Protein AF-A0A9N9INC3-F1 (afdb_monomer_lite)

Radius of gyration: 17.64 Å; chains: 1; bounding box: 41×30×48 Å

Structure (mmCIF, N/CA/C/O backbone):
data_AF-A0A9N9INC3-F1
#
_entry.id   AF-A0A9N9INC3-F1
#
loop_
_atom_site.group_PDB
_atom_site.id
_atom_site.type_symbol
_atom_site.label_atom_id
_atom_site.label_alt_id
_atom_site.label_comp_id
_atom_site.label_asym_id
_atom_site.label_entity_id
_atom_site.label_seq_id
_atom_site.pdbx_PDB_ins_code
_atom_site.Cartn_x
_atom_site.Cartn_y
_atom_site.Cartn_z
_atom_site.occupancy
_atom_site.B_iso_or_equiv
_atom_site.auth_seq_id
_atom_site.auth_comp_id
_atom_site.auth_asym_id
_atom_site.auth_atom_id
_atom_site.pdbx_PDB_model_num
ATOM 1 N N . ILE A 1 1 ? -0.543 17.026 0.135 1.00 57.53 1 ILE A N 1
ATOM 2 C CA . ILE A 1 1 ? -1.988 17.243 0.385 1.00 57.53 1 ILE A CA 1
ATOM 3 C C . ILE A 1 1 ? -2.623 16.000 1.019 1.00 57.53 1 ILE A C 1
ATOM 5 O O . ILE A 1 1 ? -3.063 16.115 2.149 1.00 57.53 1 ILE A O 1
ATOM 9 N N . GLY A 1 2 ? -2.537 14.800 0.425 1.00 79.31 2 GLY A N 1
ATOM 10 C CA . GLY A 1 2 ? -3.186 13.584 0.970 1.00 79.31 2 GLY A CA 1
ATOM 11 C C . GLY A 1 2 ? -2.935 13.266 2.457 1.00 79.31 2 GLY A C 1
ATOM 12 O O . GLY A 1 2 ? -3.875 13.214 3.236 1.00 79.31 2 GLY A O 1
ATOM 13 N N . ALA A 1 3 ? -1.678 13.138 2.899 1.00 82.06 3 ALA A N 1
ATOM 14 C CA . ALA A 1 3 ? -1.367 12.770 4.292 1.00 82.06 3 ALA A CA 1
ATOM 15 C C . ALA A 1 3 ? -1.771 13.819 5.355 1.00 82.06 3 ALA A C 1
ATOM 17 O O . ALA A 1 3 ? -1.572 13.575 6.538 1.00 82.06 3 ALA A O 1
ATOM 18 N N . HIS A 1 4 ? -2.276 14.994 4.962 1.00 89.00 4 HIS A N 1
ATOM 19 C CA . HIS A 1 4 ? -2.838 15.958 5.910 1.00 89.00 4 HIS A CA 1
ATOM 20 C C . HIS A 1 4 ? -4.200 15.503 6.447 1.00 89.00 4 HIS A C 1
ATOM 22 O O . HIS A 1 4 ? -4.449 15.689 7.631 1.00 89.00 4 HIS A O 1
ATOM 28 N N . LEU A 1 5 ? -5.015 14.830 5.621 1.00 92.75 5 LEU A N 1
ATOM 29 C CA . LEU A 1 5 ? -6.334 14.307 6.008 1.00 92.75 5 LEU A CA 1
ATOM 30 C C . LEU A 1 5 ? -6.266 13.284 7.147 1.00 92.75 5 LEU A C 1
ATOM 32 O O . LEU A 1 5 ? -7.258 13.033 7.815 1.00 92.75 5 LEU A O 1
ATOM 36 N N . MET A 1 6 ? -5.091 12.707 7.401 1.00 92.06 6 MET A N 1
ATOM 37 C CA . MET A 1 6 ? -4.886 11.818 8.542 1.00 92.06 6 MET A CA 1
ATOM 38 C C . MET A 1 6 ? -5.000 12.525 9.897 1.00 92.06 6 MET A C 1
ATOM 40 O O . MET A 1 6 ? -5.260 11.869 10.897 1.00 92.06 6 MET A O 1
ATOM 44 N N . GLU A 1 7 ? -4.811 13.845 9.936 1.00 92.19 7 GLU A N 1
ATOM 45 C CA . GLU A 1 7 ? -5.053 14.647 11.142 1.00 92.19 7 GLU A CA 1
ATOM 46 C C . GLU A 1 7 ? -6.552 14.950 11.342 1.00 92.19 7 GLU A C 1
ATOM 48 O O . GLU A 1 7 ? -6.932 15.420 12.406 1.00 92.19 7 GLU A O 1
ATOM 53 N N . GLU A 1 8 ? -7.398 14.623 10.355 1.00 94.56 8 GLU A N 1
ATOM 54 C CA . GLU A 1 8 ? -8.852 14.836 10.346 1.00 94.56 8 GLU A CA 1
ATOM 55 C C . GLU A 1 8 ? -9.606 13.494 10.190 1.00 94.56 8 GLU A C 1
ATOM 57 O O . GLU A 1 8 ? -10.299 13.253 9.194 1.00 94.56 8 GLU A O 1
ATOM 62 N N . PRO A 1 9 ? -9.463 12.554 11.144 1.00 94.19 9 PRO A N 1
ATOM 63 C CA . PRO A 1 9 ? -9.961 11.185 10.994 1.00 94.19 9 PRO A CA 1
ATOM 64 C C . PRO A 1 9 ? -11.490 11.078 10.885 1.00 94.19 9 PRO A C 1
ATOM 66 O O . PRO A 1 9 ? -11.988 10.098 10.330 1.00 94.19 9 PRO A O 1
ATOM 69 N N . GLU A 1 10 ? -12.243 12.064 11.381 1.00 95.75 10 GLU A N 1
ATOM 70 C CA . GLU A 1 10 ? -13.700 12.114 11.188 1.00 95.75 10 GLU A CA 1
ATOM 71 C C . GLU A 1 10 ? -14.078 12.448 9.744 1.00 95.75 10 GLU A C 1
ATOM 73 O O . GLU A 1 10 ? -14.964 11.808 9.184 1.00 95.75 10 GLU A O 1
ATOM 78 N N . ILE A 1 11 ? -13.343 13.360 9.097 1.00 96.38 11 ILE A N 1
ATOM 79 C CA . ILE A 1 11 ? -13.556 13.682 7.681 1.00 96.38 11 ILE A CA 1
ATOM 80 C C . ILE A 1 11 ? -13.309 12.436 6.828 1.00 96.38 11 ILE A C 1
ATOM 82 O O . ILE A 1 11 ? -14.120 12.099 5.969 1.00 96.38 11 ILE A O 1
ATOM 86 N N . VAL A 1 12 ? -12.224 11.699 7.093 1.00 96.75 12 VAL A N 1
ATOM 87 C CA . VAL A 1 12 ? -11.921 10.462 6.353 1.00 96.75 12 VAL A CA 1
ATOM 88 C C . VAL A 1 12 ? -13.009 9.406 6.558 1.00 96.75 12 VAL A C 1
ATOM 90 O O . VAL A 1 12 ? -13.440 8.778 5.590 1.00 96.75 12 VAL A O 1
ATOM 93 N N . ARG A 1 13 ? -13.488 9.225 7.794 1.00 97.06 13 ARG A N 1
ATOM 94 C CA . ARG A 1 13 ? -14.605 8.322 8.108 1.00 97.06 13 ARG A CA 1
ATOM 95 C C . ARG A 1 13 ? -15.855 8.686 7.303 1.00 97.06 13 ARG A C 1
ATOM 97 O O . ARG A 1 13 ? -16.482 7.801 6.722 1.00 97.06 13 ARG A O 1
ATOM 104 N N . ASP A 1 14 ? -16.204 9.967 7.256 1.00 97.62 14 ASP A N 1
ATOM 105 C CA . ASP A 1 14 ? -17.406 10.444 6.570 1.00 97.62 14 ASP A CA 1
ATOM 106 C C . ASP A 1 14 ? -17.281 10.313 5.049 1.00 97.62 14 ASP A C 1
ATOM 108 O O . ASP A 1 14 ? -18.239 9.906 4.391 1.00 97.62 14 ASP A O 1
ATOM 112 N N . MET A 1 15 ? -16.085 10.527 4.489 1.00 97.00 15 MET A N 1
ATOM 113 C CA . MET A 1 15 ? -15.798 10.230 3.082 1.00 97.00 15 MET A CA 1
ATOM 114 C C . MET A 1 15 ? -16.004 8.743 2.764 1.00 97.00 15 MET A C 1
ATOM 116 O O . MET A 1 15 ? -16.694 8.421 1.798 1.00 97.00 15 MET A O 1
ATOM 120 N N . ILE A 1 16 ? -15.456 7.834 3.583 1.00 97.31 16 ILE A N 1
ATOM 121 C CA . ILE A 1 16 ? -15.616 6.381 3.383 1.00 97.31 16 ILE A CA 1
ATOM 122 C C . ILE A 1 16 ? -17.101 6.007 3.430 1.00 97.31 16 ILE A C 1
ATOM 124 O O . ILE A 1 16 ? -17.603 5.379 2.499 1.00 97.31 16 ILE A O 1
ATOM 128 N N . ARG A 1 17 ? -17.824 6.450 4.466 1.00 97.31 17 ARG A N 1
ATOM 129 C CA . ARG A 1 17 ? -19.260 6.175 4.628 1.00 97.31 17 ARG A CA 1
ATOM 130 C C . ARG A 1 17 ? -20.098 6.705 3.474 1.00 97.31 17 ARG A C 1
ATOM 132 O O . ARG A 1 17 ? -20.995 6.008 3.013 1.00 97.31 17 ARG A O 1
ATOM 139 N N . THR A 1 18 ? -19.794 7.908 2.994 1.00 97.50 18 THR A N 1
ATOM 140 C CA . THR A 1 18 ? -20.513 8.527 1.874 1.00 97.50 18 THR A CA 1
ATOM 141 C C . THR A 1 18 ? -20.374 7.685 0.611 1.00 97.50 18 THR A C 1
ATOM 143 O O . THR A 1 18 ? -21.371 7.378 -0.039 1.00 97.50 18 THR A O 1
ATOM 146 N N . ILE A 1 19 ? -19.155 7.250 0.278 1.00 96.25 19 ILE A N 1
ATOM 147 C CA . ILE A 1 19 ? -18.938 6.447 -0.928 1.00 96.25 19 ILE A CA 1
ATOM 148 C C . ILE A 1 19 ? -19.528 5.038 -0.742 1.00 96.25 19 ILE A C 1
ATOM 150 O O . ILE A 1 19 ? -20.185 4.545 -1.657 1.00 96.25 19 ILE A O 1
ATOM 154 N N . LYS A 1 20 ? -19.414 4.408 0.438 1.00 94.62 20 LYS A N 1
ATOM 155 C CA . LYS A 1 20 ? -20.081 3.115 0.707 1.00 94.62 20 LYS A CA 1
ATOM 156 C C . LYS A 1 20 ? -21.608 3.212 0.636 1.00 94.62 20 LYS A C 1
ATOM 158 O O . LYS A 1 20 ? -22.248 2.275 0.174 1.00 94.62 20 LYS A O 1
ATOM 163 N N . GLY A 1 21 ? -22.186 4.342 1.039 1.00 95.06 21 GLY A N 1
ATOM 164 C CA . GLY A 1 21 ? -23.623 4.610 0.951 1.00 95.06 21 GLY A CA 1
ATOM 165 C C . GLY A 1 21 ? -24.124 4.974 -0.451 1.00 95.06 21 GLY A C 1
ATOM 166 O O . GLY A 1 21 ? -25.330 5.042 -0.656 1.00 95.06 21 GLY A O 1
ATOM 167 N N . SER A 1 22 ? -23.233 5.193 -1.425 1.00 95.81 22 SER A N 1
ATOM 168 C CA . SER A 1 22 ? -23.605 5.642 -2.779 1.00 95.81 22 SER A CA 1
ATOM 169 C C . SER A 1 22 ? -24.233 4.560 -3.669 1.00 95.81 22 SER A C 1
ATOM 171 O O . SER A 1 22 ? -24.687 4.865 -4.769 1.00 95.81 22 SER A O 1
ATOM 173 N N . GLY A 1 23 ? -24.239 3.297 -3.229 1.00 91.94 23 GLY A N 1
ATOM 174 C CA . GLY A 1 23 ? -24.716 2.163 -4.029 1.00 91.94 23 GLY A CA 1
ATOM 175 C C . GLY A 1 23 ? -23.703 1.638 -5.056 1.00 91.94 23 GLY A C 1
ATOM 176 O O . GLY A 1 23 ? -24.024 0.732 -5.824 1.00 91.94 23 GLY A O 1
ATOM 177 N N . LEU A 1 24 ? -22.474 2.167 -5.075 1.00 93.44 24 LEU A N 1
ATOM 178 C CA . LEU A 1 24 ? -21.391 1.640 -5.905 1.00 93.44 24 LEU A CA 1
ATOM 179 C C . LEU A 1 24 ? -20.980 0.234 -5.445 1.00 93.44 24 LEU A C 1
ATOM 181 O O . LEU A 1 24 ? -20.534 0.042 -4.316 1.00 93.44 24 LEU A O 1
ATOM 185 N N . ASN A 1 25 ? -21.047 -0.738 -6.356 1.00 93.25 25 ASN A N 1
ATOM 186 C CA . ASN A 1 25 ? -20.560 -2.102 -6.131 1.00 93.25 25 ASN A CA 1
ATOM 187 C C . ASN A 1 25 ? -19.084 -2.253 -6.543 1.00 93.25 25 ASN A C 1
ATOM 189 O O . ASN A 1 25 ? -18.727 -3.117 -7.342 1.00 93.25 25 ASN A O 1
ATOM 193 N N . ILE A 1 26 ? -18.232 -1.346 -6.061 1.00 95.25 26 ILE A N 1
ATOM 194 C CA . ILE A 1 26 ? -16.791 -1.337 -6.340 1.00 95.25 26 ILE A CA 1
ATOM 195 C C . ILE A 1 26 ? -16.051 -1.249 -4.999 1.00 95.25 26 ILE A C 1
ATOM 197 O O . ILE A 1 26 ? -16.432 -0.417 -4.172 1.00 95.25 26 ILE A O 1
ATOM 201 N N . PRO A 1 27 ? -15.002 -2.064 -4.763 1.00 95.88 27 PRO A N 1
ATOM 202 C CA . PRO A 1 27 ? -14.214 -1.979 -3.539 1.00 95.88 27 PRO A CA 1
ATOM 203 C C . PRO A 1 27 ? -13.562 -0.607 -3.364 1.00 95.88 27 PRO A C 1
ATOM 205 O O . PRO A 1 27 ? -12.985 -0.047 -4.298 1.00 95.88 27 PRO A O 1
ATOM 208 N N . ILE A 1 28 ? -13.595 -0.094 -2.141 1.00 97.00 28 ILE A N 1
ATOM 209 C CA . ILE A 1 28 ? -13.010 1.186 -1.760 1.00 97.00 28 ILE A CA 1
ATOM 210 C C . ILE A 1 28 ? -11.783 0.933 -0.899 1.00 97.00 28 ILE A C 1
ATOM 212 O O . ILE A 1 28 ? -11.813 0.164 0.062 1.00 97.00 28 ILE A O 1
ATOM 216 N N . SER A 1 29 ? -10.705 1.646 -1.210 1.00 97.75 29 SER A N 1
ATOM 217 C CA . SER A 1 29 ? -9.488 1.629 -0.409 1.00 97.75 29 SER A CA 1
ATOM 218 C C . SER A 1 29 ? -8.958 3.023 -0.137 1.00 97.75 29 SER A C 1
ATOM 220 O O . SER A 1 29 ? -9.247 3.979 -0.857 1.00 97.75 29 SER A O 1
ATOM 222 N N . ILE A 1 30 ? -8.136 3.124 0.903 1.00 97.81 30 ILE A N 1
ATOM 223 C CA . ILE A 1 30 ? -7.312 4.303 1.160 1.00 97.81 30 ILE A CA 1
ATOM 224 C C . ILE A 1 30 ? -5.846 3.893 1.237 1.00 97.81 30 ILE A C 1
ATOM 226 O O . ILE A 1 30 ? -5.499 2.776 1.629 1.00 97.81 30 ILE A O 1
ATOM 230 N N . LYS A 1 31 ? -4.965 4.834 0.902 1.00 98.00 31 LYS A N 1
ATOM 231 C CA . LYS A 1 31 ? -3.523 4.703 1.099 1.00 98.00 31 LYS A CA 1
ATOM 232 C C . LYS A 1 31 ? -3.052 5.741 2.100 1.00 98.00 31 LYS A C 1
ATOM 234 O O . LYS A 1 31 ? -3.175 6.940 1.857 1.00 98.00 31 LYS A O 1
ATOM 239 N N . ILE A 1 32 ? -2.447 5.277 3.184 1.00 97.75 32 ILE A N 1
ATOM 240 C CA . ILE A 1 32 ? -2.003 6.128 4.283 1.00 97.75 32 ILE A CA 1
ATOM 241 C C . ILE A 1 32 ? -0.492 6.076 4.490 1.00 97.75 32 ILE A C 1
ATOM 243 O O . ILE A 1 32 ? 0.226 5.218 3.967 1.00 97.75 32 ILE A O 1
ATOM 247 N N . ARG A 1 33 ? -0.013 7.049 5.258 1.00 97.31 33 ARG A N 1
ATOM 248 C CA . ARG A 1 33 ? 1.280 7.023 5.944 1.00 97.31 33 ARG A CA 1
ATOM 249 C C . ARG A 1 33 ? 1.038 6.705 7.422 1.00 97.31 33 ARG A C 1
ATOM 251 O O . ARG A 1 33 ? -0.106 6.587 7.832 1.00 97.31 33 ARG A O 1
ATOM 258 N N . ILE A 1 34 ? 2.087 6.567 8.221 1.00 97.19 34 ILE A N 1
ATOM 259 C CA . ILE A 1 34 ? 1.941 6.406 9.679 1.00 97.19 34 ILE A CA 1
ATOM 260 C C . ILE A 1 34 ? 2.080 7.756 10.399 1.00 97.19 34 ILE A C 1
ATOM 262 O O . ILE A 1 34 ? 2.725 8.680 9.893 1.00 97.19 34 ILE A O 1
ATOM 266 N N . HIS A 1 35 ? 1.500 7.887 11.588 1.00 96.38 35 HIS A N 1
ATOM 267 C CA . HIS A 1 35 ? 1.796 9.003 12.490 1.00 96.38 35 HIS A CA 1
ATOM 268 C C . HIS A 1 35 ? 3.110 8.755 13.244 1.00 96.38 35 HIS A C 1
ATOM 270 O O . HIS A 1 35 ? 3.621 7.637 13.282 1.00 96.38 35 HIS A O 1
ATOM 276 N N . ASN A 1 36 ? 3.667 9.808 13.855 1.00 94.31 36 ASN A N 1
ATOM 277 C CA . ASN A 1 36 ? 4.793 9.651 14.785 1.00 94.31 36 ASN A CA 1
ATOM 278 C C . ASN A 1 36 ? 4.374 8.838 16.022 1.00 94.31 36 ASN A C 1
ATOM 280 O O . ASN A 1 36 ? 5.140 8.012 16.502 1.00 94.31 36 ASN A O 1
ATOM 284 N N . ASP A 1 37 ? 3.152 9.072 16.510 1.00 95.62 37 ASP A N 1
ATOM 285 C CA . ASP A 1 37 ? 2.524 8.259 17.547 1.00 95.62 37 ASP A CA 1
ATOM 286 C C . ASP A 1 37 ? 1.773 7.090 16.896 1.00 95.62 37 ASP A C 1
ATOM 288 O O . ASP A 1 37 ? 0.787 7.276 16.176 1.00 95.62 37 ASP A O 1
ATOM 292 N N . LEU A 1 38 ? 2.244 5.868 17.138 1.00 96.06 38 LEU A N 1
ATOM 293 C CA . LEU A 1 38 ? 1.642 4.669 16.563 1.00 96.06 38 LEU A CA 1
ATOM 294 C C . LEU A 1 38 ? 0.243 4.381 17.116 1.00 96.06 38 LEU A C 1
ATOM 296 O O . LEU A 1 38 ? -0.540 3.760 16.400 1.00 96.06 38 LEU A O 1
ATOM 300 N N . LYS A 1 39 ? -0.120 4.890 18.303 1.00 96.25 39 LYS A N 1
ATOM 301 C CA . LYS A 1 39 ? -1.493 4.771 18.821 1.00 96.25 39 LYS A CA 1
ATOM 302 C C . LYS A 1 39 ? -2.488 5.481 17.910 1.00 96.25 39 LYS A C 1
ATOM 304 O O . LYS A 1 39 ? -3.494 4.893 17.534 1.00 96.25 39 LYS A O 1
ATOM 309 N N . LYS A 1 40 ? -2.144 6.683 17.435 1.00 96.56 40 LYS A N 1
ATOM 310 C CA . LYS A 1 40 ? -2.961 7.405 16.447 1.00 96.56 40 LYS A CA 1
ATOM 311 C C . LYS A 1 40 ? -3.099 6.632 15.141 1.00 96.56 40 LYS A C 1
ATOM 313 O O . LYS A 1 40 ? -4.167 6.608 14.547 1.00 96.56 40 LYS A O 1
ATOM 318 N N . THR A 1 41 ? -2.026 5.973 14.700 1.00 97.25 41 THR A N 1
ATOM 319 C CA . THR A 1 41 ? -2.070 5.129 13.494 1.00 97.25 41 THR A CA 1
ATOM 320 C C . THR A 1 41 ? -3.012 3.940 13.693 1.00 97.25 41 THR A C 1
ATOM 322 O O . THR A 1 41 ? -3.843 3.677 12.829 1.00 97.25 41 THR A O 1
ATOM 325 N N . HIS A 1 42 ? -2.920 3.264 14.840 1.00 96.81 42 HIS A N 1
ATOM 326 C CA . HIS A 1 42 ? -3.800 2.161 15.225 1.00 96.81 42 HIS A CA 1
ATOM 327 C C . HIS A 1 42 ? -5.279 2.583 15.259 1.00 96.81 42 HIS A C 1
ATOM 329 O O . HIS A 1 42 ? -6.120 1.963 14.609 1.00 96.81 42 HIS A O 1
ATOM 335 N N . GLU A 1 43 ? -5.594 3.674 15.959 1.00 96.94 43 GLU A N 1
ATOM 336 C CA . GLU A 1 43 ? -6.955 4.216 16.040 1.00 96.94 43 GLU A CA 1
ATOM 337 C C . GLU A 1 43 ? -7.494 4.611 14.662 1.00 96.94 43 GLU A C 1
ATOM 339 O O . GLU A 1 43 ? -8.657 4.351 14.347 1.00 96.94 43 GLU A O 1
ATOM 344 N N . PHE A 1 44 ? -6.643 5.200 13.817 1.00 97.69 44 PHE A N 1
ATOM 345 C CA . PHE A 1 44 ? -7.011 5.600 12.466 1.00 97.69 44 PHE A CA 1
ATOM 346 C C . PHE A 1 44 ? -7.418 4.397 11.606 1.00 97.69 44 PHE A C 1
ATOM 348 O O . PHE A 1 44 ? -8.481 4.424 10.984 1.00 97.69 44 PHE A O 1
ATOM 355 N N . VAL A 1 45 ? -6.610 3.328 11.575 1.00 98.06 45 VAL A N 1
ATOM 356 C CA . VAL A 1 45 ? -6.917 2.150 10.742 1.00 98.06 45 VAL A CA 1
ATOM 357 C C . VAL A 1 45 ? -8.159 1.407 11.234 1.00 98.06 45 VAL A C 1
ATOM 359 O O . VAL A 1 45 ? -8.987 1.016 10.414 1.00 98.06 45 VAL A O 1
ATOM 362 N N . LYS A 1 46 ? -8.352 1.305 12.557 1.00 98.19 46 LYS A N 1
ATOM 363 C CA . LYS A 1 46 ? -9.575 0.756 13.162 1.00 98.19 46 LYS A CA 1
ATOM 364 C C . LYS A 1 46 ? -10.813 1.555 12.771 1.00 98.19 46 LYS A C 1
ATOM 366 O O . LYS A 1 46 ? -11.841 0.986 12.418 1.00 98.19 46 LYS A O 1
ATOM 371 N N . ARG A 1 47 ? -10.721 2.884 12.807 1.00 97.81 47 ARG A N 1
ATOM 372 C CA . ARG A 1 47 ? -11.832 3.761 12.426 1.00 97.81 47 ARG A CA 1
ATOM 373 C C . ARG A 1 47 ? -12.183 3.634 10.949 1.00 97.81 47 ARG A C 1
ATOM 375 O O . ARG A 1 47 ? -13.363 3.624 10.615 1.00 97.81 47 ARG A O 1
ATOM 382 N N . ALA A 1 48 ? -11.177 3.524 10.082 1.00 97.88 48 ALA A N 1
ATOM 383 C CA . ALA A 1 48 ? -11.387 3.307 8.656 1.00 97.88 48 ALA A CA 1
ATOM 384 C C . ALA A 1 48 ? -12.079 1.959 8.381 1.00 97.88 48 ALA A C 1
ATOM 386 O O . ALA A 1 48 ? -13.027 1.916 7.601 1.00 97.88 48 ALA A O 1
ATOM 387 N N . GLU A 1 49 ? -11.671 0.887 9.069 1.00 98.31 49 GLU A N 1
ATOM 388 C CA . GLU A 1 49 ? -12.346 -0.419 9.014 1.00 98.31 49 GLU A CA 1
ATOM 389 C C . GLU A 1 49 ? -13.818 -0.318 9.448 1.00 98.31 49 GLU A C 1
ATOM 391 O O . GLU A 1 49 ? -14.707 -0.712 8.698 1.00 98.31 49 GLU A O 1
ATOM 396 N N . VAL A 1 50 ? -14.100 0.289 10.607 1.00 97.94 50 VAL A N 1
ATOM 397 C CA . VAL A 1 50 ? -15.479 0.478 11.108 1.00 97.94 50 VAL A CA 1
ATOM 398 C C . VAL A 1 50 ? -16.328 1.347 10.170 1.00 97.94 50 VAL A C 1
ATOM 400 O O . VAL A 1 50 ? -17.546 1.188 10.105 1.00 97.94 50 VAL A O 1
ATOM 403 N N . ALA A 1 51 ? -15.708 2.257 9.414 1.00 97.88 51 ALA A N 1
ATOM 404 C CA . ALA A 1 51 ? -16.396 3.058 8.404 1.00 97.88 51 ALA A CA 1
ATOM 405 C C . ALA A 1 51 ? -16.835 2.244 7.169 1.00 97.88 51 ALA A C 1
ATOM 407 O O . ALA A 1 51 ? -17.608 2.762 6.362 1.00 97.88 51 ALA A O 1
ATOM 408 N N . GLY A 1 52 ? -16.383 0.992 7.034 1.00 97.12 52 GLY A N 1
ATOM 409 C CA . GLY A 1 52 ? -16.738 0.085 5.942 1.00 97.12 52 GLY A CA 1
ATOM 410 C C . GLY A 1 52 ? -15.720 0.050 4.801 1.00 97.12 52 GLY A C 1
ATOM 411 O O . GLY A 1 52 ? -16.093 -0.259 3.671 1.00 97.12 52 GLY A O 1
ATOM 412 N N . LEU A 1 53 ? -14.461 0.412 5.067 1.00 97.81 53 LEU A N 1
ATOM 413 C CA . LEU A 1 53 ? -13.379 0.328 4.087 1.00 97.81 53 LEU A CA 1
ATOM 414 C C . LEU A 1 53 ? -13.109 -1.131 3.686 1.00 97.81 53 LEU A C 1
ATOM 416 O O . LEU A 1 53 ? -13.033 -1.989 4.557 1.00 97.81 53 LEU A O 1
ATOM 420 N N . ASP A 1 54 ? -12.899 -1.405 2.395 1.00 98.12 54 ASP A N 1
ATOM 421 C CA . ASP A 1 54 ? -12.721 -2.780 1.911 1.00 98.12 54 ASP A CA 1
ATOM 422 C C . ASP A 1 54 ? -11.266 -3.266 2.027 1.00 98.12 54 ASP A C 1
ATOM 424 O O . ASP A 1 54 ? -11.035 -4.432 2.325 1.00 98.12 54 ASP A O 1
ATOM 428 N N . PHE A 1 55 ? -10.272 -2.393 1.822 1.00 98.56 55 PHE A N 1
ATOM 429 C CA . PHE A 1 55 ? -8.860 -2.680 2.120 1.00 98.56 55 PHE A CA 1
ATOM 430 C C . PHE A 1 55 ? -8.043 -1.399 2.329 1.00 98.56 55 PHE A C 1
ATOM 432 O O . PHE A 1 55 ? -8.435 -0.310 1.902 1.00 98.56 55 PHE A O 1
ATOM 439 N N . ILE A 1 56 ? -6.869 -1.511 2.953 1.00 98.62 56 ILE A N 1
ATOM 440 C CA . ILE A 1 56 ? -6.000 -0.361 3.236 1.00 98.62 56 ILE A CA 1
ATOM 441 C C . ILE A 1 56 ? -4.562 -0.591 2.783 1.00 98.62 56 ILE A C 1
ATOM 443 O O . ILE A 1 56 ? -4.000 -1.661 2.960 1.00 98.62 56 ILE A O 1
ATOM 447 N N . THR A 1 57 ? -3.921 0.434 2.224 1.00 98.75 57 THR A N 1
ATOM 448 C CA . THR A 1 57 ? -2.475 0.415 1.966 1.00 98.75 57 THR A CA 1
ATOM 449 C C . THR A 1 57 ? -1.741 1.275 2.989 1.00 98.75 57 THR A C 1
ATOM 451 O O . THR A 1 57 ? -2.025 2.468 3.107 1.00 98.75 57 THR A O 1
ATOM 454 N N . VAL A 1 58 ? -0.737 0.721 3.673 1.00 98.56 58 VAL A N 1
ATOM 455 C CA . VAL A 1 58 ? 0.049 1.444 4.686 1.00 98.56 58 VAL A CA 1
ATOM 456 C C . VAL A 1 58 ? 1.490 1.625 4.228 1.00 98.56 58 VAL A C 1
ATOM 458 O O . VAL A 1 58 ? 2.241 0.666 4.059 1.00 98.56 58 VAL A O 1
ATOM 461 N N . HIS A 1 59 ? 1.908 2.884 4.075 1.00 98.25 59 HIS A N 1
ATOM 462 C CA . HIS A 1 59 ? 3.322 3.230 3.966 1.00 98.25 59 HIS A CA 1
ATOM 463 C C . HIS A 1 59 ? 3.893 3.469 5.362 1.00 98.25 59 HIS A C 1
ATOM 465 O O . HIS A 1 59 ? 3.560 4.470 5.992 1.00 98.25 59 HIS A O 1
ATOM 471 N N . GLY A 1 60 ? 4.816 2.616 5.815 1.00 97.44 60 GLY A N 1
ATOM 472 C CA . GLY A 1 60 ? 5.493 2.722 7.120 1.00 97.44 60 GLY A CA 1
ATOM 473 C C . GLY A 1 60 ? 6.435 3.928 7.293 1.00 97.44 60 GLY A C 1
ATOM 474 O O . GLY A 1 60 ? 7.390 3.865 8.056 1.00 97.44 60 GLY A O 1
ATOM 475 N N . ARG A 1 61 ? 6.220 5.034 6.575 1.00 97.19 61 ARG A N 1
ATOM 476 C CA . ARG A 1 61 ? 6.908 6.314 6.786 1.00 97.19 61 ARG A CA 1
ATOM 477 C C . ARG A 1 61 ? 5.918 7.356 7.262 1.00 97.19 61 ARG A C 1
ATOM 479 O O . ARG A 1 61 ? 4.781 7.387 6.801 1.00 97.19 61 ARG A O 1
ATOM 486 N N . THR A 1 62 ? 6.381 8.270 8.102 1.00 96.19 62 THR A N 1
ATOM 487 C CA . THR A 1 62 ? 5.571 9.413 8.520 1.00 96.19 62 THR A CA 1
ATOM 488 C C . THR A 1 62 ? 5.472 10.449 7.406 1.00 96.19 62 THR A C 1
ATOM 490 O O . THR A 1 62 ? 6.242 10.432 6.438 1.00 96.19 62 THR A O 1
ATOM 493 N N . ARG A 1 63 ? 4.522 11.384 7.504 1.00 93.44 63 ARG A N 1
ATOM 494 C CA . ARG A 1 63 ? 4.364 12.469 6.515 1.00 93.44 63 ARG A CA 1
ATOM 495 C C . ARG A 1 63 ? 5.656 13.267 6.297 1.00 93.44 63 ARG A C 1
ATOM 497 O O . ARG A 1 63 ? 5.950 13.630 5.164 1.00 93.44 63 ARG A O 1
ATOM 504 N N . ARG A 1 64 ? 6.410 13.521 7.370 1.00 92.44 64 ARG A N 1
ATOM 505 C CA . ARG A 1 64 ? 7.639 14.334 7.355 1.00 92.44 64 ARG A CA 1
ATOM 506 C C . ARG A 1 64 ? 8.911 13.519 7.093 1.00 92.44 64 ARG A C 1
ATOM 508 O O . ARG A 1 64 ? 9.959 14.112 6.863 1.00 92.44 64 ARG A O 1
ATOM 515 N N . ALA A 1 65 ? 8.838 12.187 7.120 1.00 93.12 65 ALA A N 1
ATOM 516 C CA . ALA A 1 65 ? 9.994 11.338 6.859 1.00 93.12 65 ALA A CA 1
ATOM 517 C C . ALA A 1 65 ? 10.486 11.503 5.413 1.00 93.12 65 ALA A C 1
ATOM 519 O O . ALA A 1 65 ? 9.701 11.433 4.457 1.00 93.12 65 ALA A O 1
ATOM 520 N N . LYS A 1 66 ? 11.803 11.685 5.264 1.00 90.44 66 LYS A N 1
ATOM 521 C CA . LYS A 1 66 ? 12.478 11.715 3.963 1.00 90.44 66 LYS A CA 1
ATOM 522 C C . LYS A 1 66 ? 12.451 10.322 3.332 1.00 90.44 66 LYS A C 1
ATOM 524 O O . LYS A 1 66 ? 12.427 9.307 4.023 1.00 90.44 66 LYS A O 1
ATOM 529 N N . SER A 1 67 ? 12.520 10.264 2.004 1.00 87.38 67 SER A N 1
ATOM 530 C CA . SER A 1 67 ? 12.577 9.000 1.254 1.00 87.38 67 SER A CA 1
ATOM 531 C C . SER A 1 67 ? 13.834 8.163 1.532 1.00 87.38 67 SER A C 1
ATOM 533 O O . SER A 1 67 ? 13.842 6.983 1.187 1.00 87.38 67 SER A O 1
ATOM 535 N N . SER A 1 68 ? 14.870 8.767 2.123 1.00 89.44 68 SER A N 1
ATOM 536 C CA . SER A 1 68 ? 16.095 8.107 2.589 1.00 89.44 68 SER A CA 1
ATOM 537 C C . SER A 1 68 ? 15.970 7.501 3.989 1.00 89.44 68 SER A C 1
ATOM 539 O O . SER A 1 68 ? 16.770 6.647 4.348 1.00 89.44 68 SER A O 1
ATOM 541 N N . SER A 1 69 ? 14.980 7.915 4.788 1.00 92.94 69 SER A N 1
ATOM 542 C CA . SER A 1 69 ? 14.725 7.309 6.097 1.00 92.94 69 SER A CA 1
ATOM 543 C C . SER A 1 69 ? 14.145 5.908 5.902 1.00 92.94 69 SER A C 1
ATOM 545 O O . SER A 1 69 ? 13.265 5.764 5.051 1.00 92.94 69 SER A O 1
ATOM 547 N N . PRO A 1 70 ? 14.568 4.888 6.662 1.00 93.19 70 PRO A N 1
ATOM 548 C CA . PRO A 1 70 ? 14.040 3.535 6.509 1.00 93.19 70 PRO A CA 1
ATOM 549 C C . PRO A 1 70 ? 12.534 3.480 6.796 1.00 93.19 70 PRO A C 1
ATOM 551 O O . PRO A 1 70 ? 11.994 4.281 7.565 1.00 93.19 70 PRO A O 1
ATOM 554 N N . VAL A 1 71 ? 11.842 2.544 6.151 1.00 96.25 71 VAL A N 1
ATOM 555 C CA . VAL A 1 71 ? 10.434 2.242 6.444 1.00 96.25 71 VAL A CA 1
ATOM 556 C C . VAL A 1 71 ? 10.323 1.538 7.796 1.00 96.25 71 VAL A C 1
ATOM 558 O O . VAL A 1 71 ? 11.039 0.582 8.076 1.00 96.25 71 VAL A O 1
ATOM 561 N N . ASN A 1 72 ? 9.388 1.988 8.633 1.00 97.69 72 ASN A N 1
ATOM 562 C CA . ASN A 1 72 ? 9.041 1.321 9.878 1.00 97.69 72 ASN A CA 1
ATOM 563 C C . ASN A 1 72 ? 8.132 0.117 9.585 1.00 97.69 72 ASN A C 1
ATOM 565 O O . ASN A 1 72 ? 6.908 0.237 9.510 1.00 97.69 72 ASN A O 1
ATOM 569 N N . VAL A 1 73 ? 8.757 -1.045 9.408 1.00 97.81 73 VAL A N 1
ATOM 570 C CA . VAL A 1 73 ? 8.072 -2.314 9.127 1.00 97.81 73 VAL A CA 1
ATOM 571 C C . VAL A 1 73 ? 7.205 -2.763 10.309 1.00 97.81 73 VAL A C 1
ATOM 573 O O . VAL A 1 73 ? 6.102 -3.266 10.108 1.00 97.81 73 VAL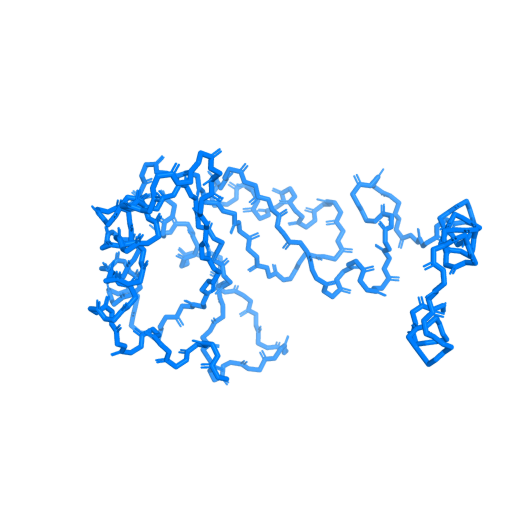 A O 1
ATOM 576 N N . MET A 1 74 ? 7.640 -2.504 11.544 1.00 97.81 74 MET A N 1
ATOM 577 C CA . MET A 1 74 ? 6.879 -2.863 12.747 1.00 97.81 74 MET A CA 1
ATOM 578 C C . MET A 1 74 ? 5.581 -2.066 12.878 1.00 97.81 74 MET A C 1
ATOM 580 O O . MET A 1 74 ? 4.578 -2.606 13.328 1.00 97.81 74 MET A O 1
ATOM 584 N N . ALA A 1 75 ? 5.559 -0.810 12.426 1.00 98.00 75 ALA A N 1
ATOM 585 C CA . ALA A 1 75 ? 4.327 -0.028 12.369 1.00 98.00 75 ALA A CA 1
ATOM 586 C C . ALA A 1 75 ? 3.315 -0.615 11.371 1.00 98.00 75 ALA A C 1
ATOM 588 O O . ALA A 1 75 ? 2.117 -0.609 11.641 1.00 98.00 75 ALA A O 1
ATOM 589 N N . ILE A 1 76 ? 3.788 -1.149 10.237 1.00 98.56 76 ILE A N 1
ATOM 590 C CA . ILE A 1 76 ? 2.930 -1.842 9.264 1.00 98.56 76 ILE A CA 1
ATOM 591 C C . ILE A 1 76 ? 2.375 -3.129 9.883 1.00 98.56 76 ILE A C 1
ATOM 593 O O . ILE A 1 76 ? 1.171 -3.361 9.804 1.00 98.56 76 ILE A O 1
ATOM 597 N N . LYS A 1 77 ? 3.231 -3.925 10.540 1.00 98.44 77 LYS A N 1
ATOM 598 C CA . LYS A 1 77 ? 2.821 -5.138 11.262 1.00 98.44 77 LYS A CA 1
ATOM 599 C C . LYS A 1 77 ? 1.746 -4.834 12.306 1.00 98.44 77 LYS A C 1
ATOM 601 O O . LYS A 1 77 ? 0.695 -5.462 12.284 1.00 98.44 77 LYS A O 1
ATOM 606 N N . LEU A 1 78 ? 1.969 -3.816 13.141 1.00 97.81 78 LEU A N 1
ATOM 607 C CA . LEU A 1 78 ? 0.992 -3.367 14.130 1.00 97.81 78 LEU A CA 1
ATOM 608 C C . LEU A 1 78 ? -0.348 -3.047 13.463 1.00 97.81 78 LEU A C 1
ATOM 610 O O . LEU A 1 78 ? -1.381 -3.509 13.930 1.00 97.81 78 LEU A O 1
ATOM 614 N N . CYS A 1 79 ? -0.350 -2.299 12.353 1.00 98.19 79 CYS A N 1
ATOM 615 C CA . CYS A 1 79 ? -1.585 -2.011 11.619 1.00 98.19 79 CYS A CA 1
ATOM 616 C C . CYS A 1 79 ? -2.270 -3.290 11.125 1.00 98.19 79 CYS A C 1
ATOM 618 O O . CYS A 1 79 ? -3.486 -3.388 11.250 1.00 98.19 79 CYS A O 1
ATOM 620 N N . LYS A 1 80 ? -1.513 -4.266 10.604 1.00 98.38 80 LYS A N 1
ATOM 621 C CA . LYS A 1 80 ? -2.070 -5.533 10.110 1.00 98.38 80 LYS A CA 1
ATOM 622 C C . LYS A 1 80 ? -2.705 -6.354 11.228 1.00 98.38 80 LYS A C 1
ATOM 624 O O . LYS A 1 80 ? -3.787 -6.886 11.037 1.00 98.38 80 LYS A O 1
ATOM 629 N N . GLU A 1 81 ? -2.078 -6.402 12.397 1.00 97.94 81 GLU A N 1
ATOM 630 C CA . GLU A 1 81 ? -2.628 -7.065 13.589 1.00 97.94 81 GLU A CA 1
ATOM 631 C C . GLU A 1 81 ? -3.840 -6.318 14.170 1.00 97.94 81 GLU A C 1
ATOM 633 O O . GLU A 1 81 ? -4.606 -6.866 14.958 1.00 97.94 81 GLU A O 1
ATOM 638 N N . SER A 1 82 ? -4.028 -5.056 13.781 1.00 97.56 82 SER A N 1
ATOM 639 C CA . SER A 1 82 ? -5.090 -4.204 14.301 1.00 97.56 82 SER A CA 1
ATOM 640 C C . SER A 1 82 ? -6.390 -4.295 13.518 1.00 97.56 82 SER A C 1
ATOM 642 O O . SER A 1 82 ? -7.383 -3.800 14.020 1.00 97.56 82 SER A O 1
ATOM 644 N N . ILE A 1 83 ? -6.439 -4.860 12.316 1.00 98.38 83 ILE A N 1
ATOM 645 C CA . ILE A 1 83 ? -7.646 -4.861 11.471 1.00 98.38 83 ILE A CA 1
ATOM 646 C C . ILE A 1 83 ? -7.825 -6.223 10.801 1.00 98.38 83 ILE A C 1
ATOM 648 O O . ILE A 1 83 ? -6.862 -6.951 10.583 1.00 98.38 83 ILE A O 1
ATOM 652 N N . ASN A 1 84 ? -9.063 -6.555 10.458 1.00 98.38 84 ASN A N 1
ATOM 653 C CA . ASN A 1 84 ? -9.428 -7.789 9.769 1.00 98.38 84 ASN A CA 1
ATOM 654 C C . ASN A 1 84 ? -9.490 -7.610 8.248 1.00 98.38 84 ASN A C 1
ATOM 656 O O . ASN A 1 84 ? -9.313 -8.583 7.515 1.00 98.38 84 ASN A O 1
ATOM 660 N N . ILE A 1 85 ? -9.723 -6.387 7.762 1.00 98.50 85 ILE A N 1
ATOM 661 C CA . ILE A 1 85 ? -9.684 -6.098 6.322 1.00 98.50 85 ILE A CA 1
ATOM 662 C C . ILE A 1 85 ? -8.266 -6.283 5.746 1.00 98.50 85 ILE A C 1
ATOM 664 O O . ILE A 1 85 ? -7.277 -6.109 6.471 1.00 98.50 85 ILE A O 1
ATOM 668 N N . PRO A 1 86 ? -8.128 -6.599 4.444 1.00 98.75 86 PRO A N 1
ATOM 669 C CA . PRO A 1 86 ? -6.825 -6.722 3.808 1.00 98.75 86 PRO A CA 1
ATOM 670 C C . PRO A 1 86 ? -5.970 -5.454 3.946 1.00 98.75 86 PRO A C 1
ATOM 672 O O . PRO A 1 86 ? -6.429 -4.329 3.721 1.00 98.75 86 PRO A O 1
ATOM 675 N N . LEU A 1 87 ? -4.696 -5.647 4.276 1.00 98.81 87 LEU A N 1
ATOM 676 C CA . LEU A 1 87 ? -3.678 -4.614 4.363 1.00 98.81 87 LEU A CA 1
ATOM 677 C C . LEU A 1 87 ? -2.580 -4.864 3.330 1.00 98.81 87 LEU A C 1
ATOM 679 O O . LEU A 1 87 ? -1.935 -5.911 3.317 1.00 98.81 87 LEU A O 1
ATOM 683 N N . ILE A 1 88 ? -2.304 -3.839 2.529 1.00 98.81 88 ILE A N 1
ATOM 684 C CA . ILE A 1 88 ? -1.205 -3.808 1.569 1.00 98.81 88 ILE A CA 1
ATOM 685 C C . ILE A 1 88 ? -0.031 -3.032 2.176 1.00 98.81 88 ILE A C 1
ATOM 687 O O . ILE A 1 88 ? -0.131 -1.834 2.463 1.00 98.81 88 ILE A O 1
ATOM 691 N N . ALA A 1 89 ? 1.107 -3.694 2.359 1.00 98.69 89 ALA A N 1
ATOM 692 C CA . ALA A 1 89 ? 2.324 -3.070 2.858 1.00 98.69 89 ALA A CA 1
ATOM 693 C C . ALA A 1 89 ? 3.029 -2.275 1.750 1.00 98.69 89 ALA A C 1
ATOM 695 O O . ALA A 1 89 ? 3.183 -2.741 0.621 1.00 98.69 89 ALA A O 1
ATOM 696 N N . ASN A 1 90 ? 3.493 -1.063 2.062 1.00 98.56 90 ASN A N 1
ATOM 697 C CA . ASN A 1 90 ? 4.206 -0.218 1.110 1.00 98.56 90 ASN A CA 1
ATOM 698 C C . ASN A 1 90 ? 5.471 0.400 1.712 1.00 98.56 90 ASN A C 1
ATOM 700 O O . ASN A 1 90 ? 5.459 0.989 2.795 1.00 98.56 90 ASN A O 1
ATOM 704 N N . GLY A 1 91 ? 6.553 0.356 0.937 1.00 96.50 91 GLY A N 1
ATOM 705 C CA . GLY A 1 91 ? 7.796 1.051 1.244 1.00 96.50 91 GLY A CA 1
ATOM 706 C C . GLY A 1 91 ? 9.026 0.163 1.086 1.00 96.50 91 GLY A C 1
ATOM 707 O O . GLY A 1 91 ? 9.026 -0.979 1.507 1.00 96.50 91 GLY A O 1
ATOM 708 N N . ASP A 1 92 ? 10.074 0.727 0.483 1.00 95.94 92 ASP A N 1
ATOM 709 C CA . ASP A 1 92 ? 11.403 0.109 0.312 1.00 95.94 92 ASP A CA 1
ATOM 710 C C . ASP A 1 92 ? 11.443 -1.258 -0.393 1.00 95.94 92 ASP A C 1
ATOM 712 O O . ASP A 1 92 ? 12.390 -2.012 -0.233 1.00 95.94 92 ASP A O 1
ATOM 716 N N . VAL A 1 93 ? 10.467 -1.528 -1.262 1.00 97.56 93 VAL A N 1
ATOM 717 C CA . VAL A 1 93 ? 10.434 -2.730 -2.110 1.00 97.56 93 VAL A CA 1
ATOM 718 C C . VAL A 1 93 ? 11.081 -2.434 -3.464 1.00 97.56 93 VAL A C 1
ATOM 720 O O . VAL A 1 93 ? 10.473 -1.750 -4.294 1.00 97.56 93 VAL A O 1
ATOM 723 N N . PHE A 1 94 ? 12.302 -2.926 -3.688 1.00 97.00 94 PHE A N 1
ATOM 724 C CA . PHE A 1 94 ? 13.064 -2.740 -4.935 1.00 97.00 94 PHE A CA 1
ATOM 725 C C . PHE A 1 94 ? 13.349 -4.045 -5.690 1.00 97.00 94 PHE A C 1
ATOM 727 O O . PHE A 1 94 ? 13.819 -3.999 -6.823 1.00 97.00 94 PHE A O 1
ATOM 734 N N . SER A 1 95 ? 13.011 -5.185 -5.097 1.00 97.44 95 SER A N 1
ATOM 735 C CA . SER A 1 95 ? 13.109 -6.520 -5.684 1.00 97.44 95 SER A CA 1
ATOM 736 C C . SER A 1 95 ? 11.955 -7.397 -5.188 1.00 97.44 95 SER A C 1
ATOM 738 O O . SER A 1 95 ? 11.310 -7.063 -4.189 1.00 97.44 95 SER A O 1
ATOM 740 N N . LEU A 1 96 ? 11.715 -8.536 -5.847 1.00 97.69 96 LEU A N 1
ATOM 741 C CA . LEU A 1 96 ? 10.773 -9.545 -5.348 1.00 97.69 96 LEU A CA 1
ATOM 742 C C . LEU A 1 96 ? 11.175 -10.034 -3.944 1.00 97.69 96 LEU A C 1
ATOM 744 O O . LEU A 1 96 ? 10.345 -10.086 -3.046 1.00 97.69 96 LEU A O 1
ATOM 748 N N . LYS A 1 97 ? 12.478 -10.227 -3.709 1.00 97.69 97 LYS A N 1
ATOM 749 C CA . LYS A 1 97 ? 13.027 -10.605 -2.399 1.00 97.69 97 LYS A CA 1
ATOM 750 C C . LYS A 1 97 ? 12.720 -9.584 -1.297 1.00 97.69 97 LYS A C 1
ATOM 752 O O . LYS A 1 97 ? 12.535 -9.963 -0.143 1.00 97.69 97 LYS A O 1
ATOM 757 N N . ASP A 1 98 ? 12.691 -8.288 -1.612 1.00 97.56 98 ASP A N 1
ATOM 758 C CA . ASP A 1 98 ? 12.297 -7.265 -0.633 1.00 97.56 98 ASP A CA 1
ATOM 759 C C . ASP A 1 98 ? 10.804 -7.347 -0.303 1.00 97.56 98 ASP A C 1
ATOM 761 O O . ASP A 1 98 ? 10.425 -7.118 0.846 1.00 97.56 98 ASP A O 1
ATOM 765 N N . ALA A 1 99 ? 9.966 -7.700 -1.285 1.00 97.94 99 ALA A N 1
ATOM 766 C CA . ALA A 1 99 ? 8.549 -7.957 -1.052 1.00 97.94 99 ALA A CA 1
ATOM 767 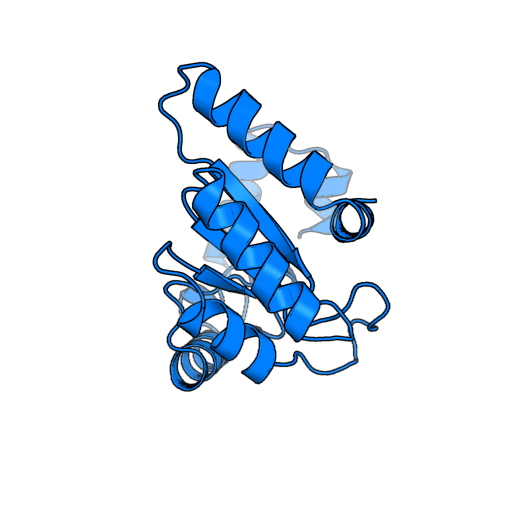C C . ALA A 1 99 ? 8.357 -9.172 -0.133 1.00 97.94 99 ALA A C 1
ATOM 769 O O . ALA A 1 99 ? 7.629 -9.061 0.852 1.00 97.94 99 ALA A O 1
ATOM 770 N N . ASP A 1 100 ? 9.083 -10.265 -0.384 1.00 97.94 100 ASP A N 1
ATOM 771 C CA . ASP A 1 100 ? 9.046 -11.470 0.452 1.00 97.94 100 ASP A CA 1
ATOM 772 C C . ASP A 1 100 ? 9.471 -11.161 1.891 1.00 97.94 100 ASP A C 1
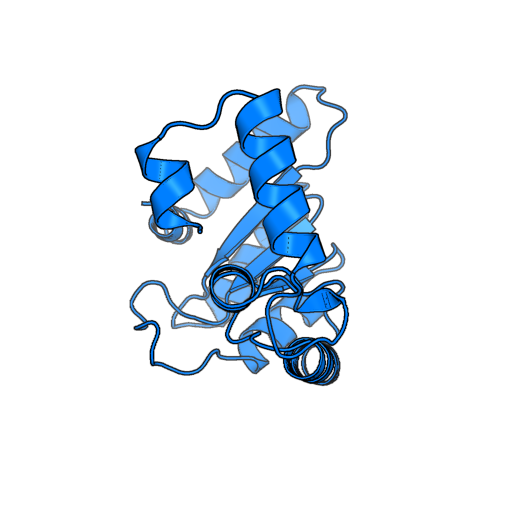ATOM 774 O O . ASP A 1 100 ? 8.767 -11.496 2.839 1.00 97.94 100 ASP A O 1
ATOM 778 N N . LYS A 1 101 ? 10.578 -10.430 2.088 1.00 98.00 101 LYS A N 1
ATOM 779 C CA . LYS A 1 101 ? 11.021 -10.008 3.430 1.00 98.00 101 LYS A CA 1
ATOM 780 C C . LYS A 1 101 ? 9.980 -9.150 4.146 1.00 98.00 101 LYS A C 1
ATOM 782 O O . LYS A 1 101 ? 9.772 -9.307 5.348 1.00 98.00 101 LYS A O 1
ATOM 787 N N . LEU A 1 102 ? 9.353 -8.215 3.430 1.00 98.12 102 LEU A N 1
ATOM 788 C CA . LEU A 1 102 ? 8.326 -7.349 4.001 1.00 98.12 102 LEU A CA 1
ATOM 789 C C . LEU A 1 102 ? 7.095 -8.164 4.419 1.00 98.12 102 LEU A C 1
ATOM 791 O O . LEU A 1 102 ? 6.562 -7.948 5.512 1.00 98.12 102 LEU A O 1
ATOM 795 N N . TYR A 1 103 ? 6.685 -9.123 3.588 1.00 98.19 103 TYR A N 1
ATOM 796 C CA . TYR A 1 103 ? 5.629 -10.077 3.905 1.00 98.19 103 TYR A CA 1
ATOM 797 C C . TYR A 1 103 ? 5.986 -10.933 5.124 1.00 98.19 103 TYR A C 1
ATOM 799 O O . TYR A 1 103 ? 5.186 -11.022 6.052 1.00 98.19 103 TYR A O 1
ATOM 807 N N . GLU A 1 104 ? 7.195 -11.494 5.187 1.00 98.25 104 GLU A N 1
ATOM 808 C CA . GLU A 1 104 ? 7.610 -12.370 6.285 1.00 98.25 104 GLU A CA 1
ATOM 809 C C . GLU A 1 104 ? 7.518 -11.696 7.656 1.00 98.25 104 GLU A C 1
ATOM 811 O O . GLU A 1 104 ? 7.090 -12.318 8.628 1.00 98.25 104 GLU A O 1
ATOM 816 N N . VAL A 1 105 ? 7.858 -10.408 7.742 1.00 98.12 105 VAL A N 1
ATOM 817 C CA . VAL A 1 105 ? 7.789 -9.668 9.008 1.00 98.12 105 VAL A CA 1
ATOM 818 C C . VAL A 1 105 ? 6.361 -9.233 9.338 1.00 98.12 105 VAL A C 1
ATOM 820 O O . VAL A 1 105 ? 5.940 -9.331 10.491 1.00 98.12 105 VAL A O 1
ATOM 823 N N . THR A 1 106 ? 5.626 -8.710 8.354 1.00 98.19 106 THR A N 1
ATOM 824 C CA . THR A 1 106 ? 4.335 -8.040 8.594 1.00 98.19 106 THR A CA 1
ATOM 825 C C . THR A 1 106 ? 3.131 -8.962 8.511 1.00 98.19 106 THR A C 1
ATOM 827 O O . THR A 1 106 ? 2.083 -8.612 9.045 1.00 98.19 106 THR A O 1
ATOM 830 N N . LYS A 1 107 ? 3.265 -10.093 7.808 1.00 98.44 107 LYS A N 1
ATOM 831 C CA . LYS A 1 107 ? 2.165 -10.980 7.406 1.00 98.44 107 LYS A CA 1
ATOM 832 C C . LYS A 1 107 ? 0.995 -10.208 6.773 1.00 98.44 107 LYS A C 1
ATOM 834 O O . LYS A 1 107 ? -0.170 -10.528 6.989 1.00 98.44 107 LYS A O 1
ATOM 839 N N . CYS A 1 108 ? 1.324 -9.156 6.015 1.00 98.38 108 CYS A N 1
ATOM 840 C CA . CYS A 1 108 ? 0.369 -8.379 5.224 1.00 98.38 108 CYS A CA 1
ATOM 841 C C . CYS A 1 108 ? -0.264 -9.222 4.104 1.00 98.38 108 CYS A C 1
ATOM 843 O O . CYS A 1 108 ? 0.293 -10.237 3.696 1.00 98.38 108 CYS A O 1
ATOM 845 N N . ASP A 1 109 ? -1.402 -8.779 3.576 1.00 98.62 109 ASP A N 1
ATOM 846 C CA . ASP A 1 109 ? -2.159 -9.509 2.545 1.00 98.62 109 ASP A CA 1
ATOM 847 C C . ASP A 1 109 ? -1.703 -9.157 1.120 1.00 98.62 109 ASP A C 1
ATOM 849 O O . ASP A 1 109 ? -2.137 -9.765 0.145 1.00 98.62 109 ASP A O 1
ATOM 853 N N . GLY A 1 110 ? -0.822 -8.165 0.984 1.00 98.31 110 GLY A N 1
ATOM 854 C CA . GLY A 1 110 ? -0.226 -7.781 -0.286 1.00 98.31 110 GLY A CA 1
ATOM 855 C C . GLY A 1 110 ? 0.909 -6.781 -0.118 1.00 98.31 110 GLY A C 1
ATOM 856 O O . GLY A 1 110 ? 1.031 -6.107 0.905 1.00 98.31 110 GLY A O 1
ATOM 857 N N . VAL A 1 111 ? 1.734 -6.646 -1.154 1.00 98.50 111 VAL A N 1
ATOM 858 C CA . VAL A 1 111 ? 2.864 -5.712 -1.174 1.00 98.50 111 VAL A CA 1
ATOM 859 C C . VAL A 1 111 ? 2.741 -4.759 -2.359 1.00 98.50 111 VAL A C 1
ATOM 861 O O . VAL A 1 111 ? 2.500 -5.168 -3.489 1.00 98.50 111 VAL A O 1
ATOM 864 N N . MET A 1 112 ? 2.960 -3.470 -2.107 1.00 98.50 112 MET A N 1
ATOM 865 C CA . MET A 1 112 ? 2.988 -2.423 -3.123 1.00 98.50 112 MET A CA 1
ATOM 866 C C . MET A 1 112 ? 4.398 -1.843 -3.251 1.00 98.50 112 MET A C 1
ATOM 868 O O . MET A 1 112 ? 4.952 -1.311 -2.283 1.00 98.50 112 MET A O 1
ATOM 872 N N . SER A 1 113 ? 4.939 -1.841 -4.470 1.00 97.81 113 SER A N 1
ATOM 873 C CA . SER A 1 113 ? 6.142 -1.083 -4.833 1.00 97.81 113 SER A CA 1
ATOM 874 C C . SER A 1 113 ? 5.778 0.176 -5.627 1.00 97.81 113 SER A C 1
ATOM 876 O O . SER A 1 113 ? 4.729 0.249 -6.256 1.00 97.81 113 SER A O 1
ATOM 878 N N . ALA A 1 114 ? 6.643 1.189 -5.568 1.00 95.88 114 ALA A N 1
ATOM 879 C CA . ALA A 1 114 ? 6.521 2.410 -6.367 1.00 95.88 114 ALA A CA 1
ATOM 880 C C . ALA A 1 114 ? 7.864 2.739 -7.026 1.00 95.88 114 ALA A C 1
ATOM 882 O O . ALA A 1 114 ? 8.053 2.491 -8.208 1.00 95.88 114 ALA A O 1
ATOM 883 N N . ARG A 1 115 ? 8.849 3.205 -6.245 1.00 95.38 115 ARG A N 1
ATOM 884 C CA . ARG A 1 115 ? 10.200 3.506 -6.761 1.00 95.38 115 ARG A CA 1
ATOM 885 C C . ARG A 1 115 ? 10.895 2.286 -7.375 1.00 95.38 115 ARG A C 1
ATOM 887 O O . ARG A 1 115 ? 11.613 2.449 -8.350 1.00 95.38 115 ARG A O 1
ATOM 894 N N . GLY A 1 116 ? 10.674 1.091 -6.821 1.00 95.94 116 GLY A N 1
ATOM 895 C CA . GLY A 1 116 ? 11.191 -0.151 -7.396 1.00 95.94 116 GLY A CA 1
ATOM 896 C C . GLY A 1 116 ? 10.665 -0.384 -8.809 1.00 95.94 116 GLY A C 1
ATOM 897 O O . GLY A 1 116 ? 11.463 -0.615 -9.706 1.00 95.94 116 GLY A O 1
ATOM 898 N N . LEU A 1 117 ? 9.358 -0.204 -9.026 1.00 96.50 117 LEU A N 1
ATOM 899 C CA . LEU A 1 117 ? 8.743 -0.315 -10.355 1.00 96.50 117 LEU A CA 1
ATOM 900 C C . LEU A 1 117 ? 9.169 0.797 -11.315 1.00 96.50 117 LEU A C 1
ATOM 902 O O . LEU A 1 117 ? 9.349 0.524 -12.494 1.00 96.50 117 LEU A O 1
ATOM 906 N N . LEU A 1 118 ? 9.374 2.024 -10.824 1.00 94.56 118 LEU A N 1
ATOM 907 C CA . LEU A 1 118 ? 9.917 3.109 -11.652 1.00 94.56 118 LEU A CA 1
ATOM 908 C C . LEU A 1 118 ? 11.347 2.814 -12.128 1.00 94.56 118 LEU A C 1
ATOM 910 O O . LEU A 1 118 ? 11.733 3.275 -13.191 1.00 94.56 118 LEU A O 1
ATOM 914 N N . LYS A 1 119 ? 12.131 2.056 -11.350 1.00 94.56 119 LYS A N 1
ATOM 915 C CA . LYS A 1 119 ? 13.474 1.609 -11.746 1.00 94.56 119 LYS A CA 1
ATOM 916 C C . LYS A 1 119 ? 13.425 0.364 -12.637 1.00 94.56 119 LYS A C 1
ATOM 918 O O . LYS A 1 119 ? 14.212 0.246 -13.569 1.00 94.56 119 LYS A O 1
ATOM 923 N N . ASN A 1 120 ? 12.556 -0.584 -12.301 1.00 96.12 120 ASN A N 1
ATOM 924 C CA . ASN A 1 120 ? 12.408 -1.856 -12.987 1.00 96.12 120 ASN A CA 1
ATOM 925 C C . ASN A 1 120 ? 10.939 -2.317 -12.943 1.00 96.12 120 ASN A C 1
ATOM 927 O O . ASN A 1 120 ? 10.512 -2.930 -11.959 1.00 96.12 120 ASN A O 1
ATOM 931 N N . PRO A 1 121 ? 10.163 -2.094 -14.016 1.00 96.38 121 PRO A N 1
ATOM 932 C CA . PRO A 1 121 ? 8.768 -2.527 -14.081 1.00 96.38 121 PRO A CA 1
ATOM 933 C C . PRO A 1 121 ? 8.587 -4.053 -14.051 1.00 96.38 121 PRO A C 1
ATOM 935 O O . PRO A 1 121 ? 7.489 -4.537 -13.786 1.00 96.38 121 PRO A O 1
ATOM 938 N N . THR A 1 122 ? 9.652 -4.827 -14.283 1.00 96.88 122 THR A N 1
ATOM 939 C CA . THR A 1 122 ? 9.627 -6.296 -14.204 1.00 96.88 122 THR A CA 1
ATOM 940 C C . THR A 1 122 ? 9.940 -6.847 -12.813 1.00 96.88 122 THR A C 1
ATOM 942 O O . THR A 1 122 ? 10.010 -8.062 -12.655 1.00 96.88 122 THR A O 1
ATOM 945 N N . LEU A 1 123 ? 10.056 -5.994 -11.787 1.00 96.81 123 LEU A N 1
ATOM 946 C CA . LEU A 1 123 ? 10.375 -6.364 -10.399 1.00 96.81 123 LEU A CA 1
ATOM 947 C C . LEU A 1 123 ? 9.616 -7.605 -9.899 1.00 96.81 123 LEU A C 1
ATOM 949 O O . LEU A 1 123 ? 10.224 -8.500 -9.317 1.00 96.81 123 LEU A O 1
ATOM 953 N N . PHE A 1 124 ? 8.304 -7.686 -10.144 1.00 96.31 124 PHE A N 1
ATOM 954 C CA . PHE A 1 124 ? 7.468 -8.796 -9.660 1.00 96.31 124 PHE A CA 1
ATOM 955 C C . PHE A 1 124 ? 7.614 -10.103 -10.452 1.00 96.31 124 PHE A C 1
ATOM 957 O O . PHE A 1 124 ? 7.088 -11.126 -10.034 1.00 96.31 124 PHE A O 1
ATOM 964 N N . THR A 1 125 ? 8.354 -10.099 -11.561 1.00 96.19 125 THR A N 1
ATOM 965 C CA . THR A 1 125 ? 8.754 -11.330 -12.268 1.00 96.19 125 THR A CA 1
ATOM 966 C C . THR A 1 125 ? 9.987 -11.989 -11.640 1.00 96.19 125 THR A C 1
ATOM 968 O O . THR A 1 125 ? 10.356 -13.089 -12.034 1.00 96.19 125 THR A O 1
ATOM 971 N N . GLY A 1 126 ? 10.644 -11.315 -10.687 1.00 94.94 126 GLY A N 1
ATOM 972 C CA . GLY A 1 126 ? 11.904 -11.754 -10.085 1.00 94.94 126 GLY A CA 1
ATOM 973 C C . GLY A 1 126 ? 13.158 -11.292 -10.835 1.00 94.94 126 GLY A C 1
ATOM 974 O O . GLY A 1 126 ? 14.260 -11.472 -10.326 1.00 94.94 126 GLY A O 1
ATOM 975 N N . LEU A 1 127 ? 13.017 -10.661 -12.005 1.00 96.06 127 LEU A N 1
ATOM 976 C CA . LEU A 1 127 ? 14.144 -10.083 -12.739 1.00 96.06 127 LEU A CA 1
ATOM 977 C C . LEU A 1 127 ? 14.705 -8.847 -12.025 1.00 96.06 127 LEU A C 1
ATOM 979 O O . LEU A 1 127 ? 13.961 -7.966 -11.595 1.00 96.06 127 LEU A O 1
ATOM 983 N N . GLU A 1 128 ? 16.032 -8.740 -11.967 1.00 94.00 128 GLU A N 1
ATOM 984 C CA . GLU A 1 128 ? 16.725 -7.599 -11.348 1.00 94.00 128 GLU A CA 1
ATOM 985 C C . GLU A 1 128 ? 16.879 -6.384 -12.283 1.00 94.00 128 GLU A C 1
ATOM 987 O O . GLU A 1 128 ? 17.250 -5.297 -11.839 1.00 94.00 128 GLU A O 1
ATOM 992 N N . TYR A 1 129 ? 16.545 -6.538 -13.566 1.00 94.94 129 TYR A N 1
ATOM 993 C CA . TYR A 1 129 ? 16.654 -5.515 -14.609 1.00 94.94 129 TYR A CA 1
ATOM 994 C C . TYR A 1 129 ? 15.368 -5.417 -15.435 1.00 94.94 129 TYR A C 1
ATOM 996 O O . TYR A 1 129 ? 14.603 -6.374 -15.513 1.00 94.94 129 TYR A O 1
ATOM 1004 N N . THR A 1 130 ? 15.152 -4.284 -16.107 1.00 96.56 130 THR A N 1
ATOM 1005 C CA . THR A 1 130 ? 14.034 -4.115 -17.046 1.00 96.56 130 THR A CA 1
ATOM 1006 C C . THR A 1 130 ? 14.281 -4.929 -18.315 1.00 96.56 130 THR A C 1
ATOM 1008 O O . THR A 1 130 ? 15.165 -4.599 -19.103 1.00 96.56 130 THR A O 1
ATOM 1011 N N . SER A 1 131 ? 13.505 -5.994 -18.533 1.00 96.31 131 SER A N 1
ATOM 1012 C CA . SER A 1 131 ? 13.635 -6.807 -19.754 1.00 96.31 131 SER A CA 1
ATOM 1013 C C . SER A 1 131 ? 13.294 -6.024 -21.030 1.00 96.31 131 SER A C 1
ATOM 1015 O O . SER A 1 131 ? 12.407 -5.169 -21.025 1.00 96.31 131 SER A O 1
ATOM 1017 N N . TRP A 1 132 ? 13.925 -6.385 -22.154 1.00 96.38 132 TRP A N 1
ATOM 1018 C CA . TRP A 1 132 ? 13.620 -5.798 -23.466 1.00 96.38 132 TRP A CA 1
ATOM 1019 C C . TRP A 1 132 ? 12.138 -5.929 -23.841 1.00 96.38 132 TRP A C 1
ATOM 1021 O O . TRP A 1 132 ? 11.516 -4.963 -24.270 1.00 96.38 132 TRP A O 1
ATOM 1031 N N . ASN A 1 133 ? 11.541 -7.095 -23.582 1.00 96.81 133 ASN A N 1
ATOM 1032 C CA . ASN A 1 133 ? 10.116 -7.337 -23.812 1.00 96.81 133 ASN A CA 1
ATOM 1033 C C . ASN A 1 133 ? 9.219 -6.349 -23.037 1.00 96.81 133 ASN A C 1
ATOM 1035 O O . ASN A 1 133 ? 8.171 -5.939 -23.529 1.00 96.81 133 ASN A O 1
ATOM 1039 N N . CYS A 1 134 ? 9.627 -5.930 -21.834 1.00 96.69 134 CYS A N 1
ATOM 1040 C CA . CYS A 1 134 ? 8.900 -4.914 -21.075 1.00 96.69 134 CYS A CA 1
ATOM 1041 C C . CYS A 1 134 ? 8.961 -3.541 -21.753 1.00 96.69 134 CYS A C 1
ATOM 1043 O O . CYS A 1 134 ? 7.936 -2.866 -21.842 1.00 96.69 134 CYS A O 1
ATOM 1045 N N . ILE A 1 135 ? 10.139 -3.146 -22.245 1.00 96.44 135 ILE A N 1
ATOM 1046 C CA . ILE A 1 135 ? 10.335 -1.882 -22.968 1.00 96.44 135 ILE A CA 1
ATOM 1047 C C . ILE A 1 135 ? 9.503 -1.892 -24.250 1.00 96.44 135 ILE A C 1
ATOM 1049 O O . ILE A 1 135 ? 8.713 -0.983 -24.488 1.00 96.44 135 ILE A O 1
ATOM 1053 N N . GLU A 1 136 ? 9.609 -2.959 -25.039 1.00 97.38 136 GLU A N 1
ATOM 1054 C CA . GLU A 1 136 ? 8.846 -3.118 -26.274 1.00 97.38 136 GLU A CA 1
ATOM 1055 C C . GLU A 1 136 ? 7.333 -3.040 -26.013 1.00 97.38 136 GLU A C 1
ATOM 1057 O O . GLU A 1 136 ? 6.608 -2.343 -26.727 1.00 97.38 136 GLU A O 1
ATOM 1062 N N . LYS A 1 137 ? 6.847 -3.694 -24.950 1.00 96.44 137 LYS A N 1
ATOM 1063 C CA . LYS A 1 137 ? 5.439 -3.628 -24.546 1.00 96.44 137 LYS A CA 1
ATOM 1064 C C . LYS A 1 137 ? 5.029 -2.216 -24.126 1.00 96.44 137 LYS A C 1
ATOM 1066 O O . LYS A 1 137 ? 3.957 -1.770 -24.527 1.00 96.44 137 LYS A O 1
ATOM 1071 N N . PHE A 1 138 ? 5.863 -1.505 -23.365 1.00 95.81 138 PHE A N 1
ATOM 1072 C CA . PHE A 1 138 ? 5.605 -0.115 -22.989 1.00 95.81 138 PHE A CA 1
ATOM 1073 C C . PHE A 1 138 ? 5.494 0.792 -24.221 1.00 95.81 138 PHE A C 1
ATOM 1075 O O . PHE A 1 138 ? 4.527 1.544 -24.325 1.00 95.81 138 PHE A O 1
ATOM 1082 N N . VAL A 1 139 ? 6.408 0.669 -25.190 1.00 96.69 139 VAL A N 1
ATOM 1083 C CA . VAL A 1 139 ? 6.372 1.442 -26.443 1.00 96.69 139 VAL A CA 1
ATOM 1084 C C . VAL A 1 139 ? 5.109 1.140 -27.246 1.00 96.69 139 VAL A C 1
ATOM 1086 O O . VAL A 1 139 ? 4.384 2.062 -27.618 1.00 96.69 139 VAL A O 1
ATOM 1089 N N . LYS A 1 140 ? 4.791 -0.144 -27.455 1.00 97.00 140 LYS A N 1
ATOM 1090 C CA . LYS A 1 140 ? 3.587 -0.563 -28.189 1.00 97.00 140 LYS A CA 1
ATOM 1091 C C . LYS A 1 140 ? 2.306 -0.031 -27.545 1.00 97.00 140 LYS A C 1
ATOM 1093 O O . LYS A 1 140 ? 1.468 0.532 -28.244 1.00 97.00 140 LYS A O 1
ATOM 1098 N N . LEU A 1 141 ? 2.164 -0.168 -26.223 1.00 96.06 141 LEU A N 1
ATOM 1099 C CA . LEU A 1 141 ? 1.003 0.346 -25.486 1.00 96.06 141 LEU A CA 1
ATOM 1100 C C . LEU A 1 141 ? 0.932 1.876 -25.542 1.00 96.06 141 LEU A C 1
ATOM 1102 O O . LEU A 1 141 ? -0.148 2.432 -25.727 1.00 96.06 141 LEU A O 1
ATOM 1106 N N . SER A 1 142 ? 2.075 2.553 -25.434 1.00 95.75 142 SER A N 1
ATOM 1107 C CA . SER A 1 142 ? 2.130 4.014 -25.448 1.00 95.75 142 SER A CA 1
ATOM 1108 C C . SER A 1 142 ? 1.669 4.600 -26.779 1.00 95.75 142 SER A C 1
ATOM 1110 O O . SER A 1 142 ? 0.943 5.593 -26.785 1.00 95.75 142 SER A O 1
ATOM 1112 N N . ILE A 1 143 ? 2.047 3.965 -27.893 1.00 94.31 143 ILE A N 1
ATOM 1113 C CA . ILE A 1 143 ? 1.597 4.341 -29.238 1.00 94.31 143 ILE A CA 1
ATOM 1114 C C . ILE A 1 143 ? 0.111 4.011 -29.414 1.00 94.31 143 ILE A C 1
ATOM 1116 O O . ILE A 1 143 ? -0.648 4.860 -29.871 1.00 94.31 143 ILE A O 1
ATOM 1120 N N . ALA A 1 144 ? -0.319 2.809 -29.016 1.00 97.00 144 ALA A N 1
ATOM 1121 C CA . ALA A 1 144 ? -1.692 2.346 -29.223 1.00 97.00 144 ALA A CA 1
ATOM 1122 C C . ALA A 1 144 ? -2.744 3.186 -28.478 1.00 97.00 144 ALA A C 1
ATOM 1124 O O . ALA A 1 144 ? -3.817 3.435 -29.019 1.00 97.00 144 ALA A O 1
ATOM 1125 N N . TYR A 1 145 ? -2.442 3.627 -27.252 1.00 95.19 145 TYR A N 1
ATOM 1126 C CA . TYR A 1 145 ? -3.373 4.395 -26.416 1.00 95.19 145 TYR A CA 1
ATOM 1127 C C . TYR A 1 145 ? -3.122 5.910 -26.427 1.00 95.19 145 TYR A C 1
ATOM 1129 O O . TYR A 1 145 ? -3.855 6.644 -25.769 1.00 95.19 145 TYR A O 1
ATOM 1137 N N . GLY A 1 146 ? -2.110 6.392 -27.159 1.00 91.62 146 GLY A N 1
ATOM 1138 C CA . GLY A 1 146 ? -1.800 7.820 -27.258 1.00 91.62 146 GLY A CA 1
ATOM 1139 C C . GLY A 1 146 ? -1.256 8.411 -25.955 1.00 9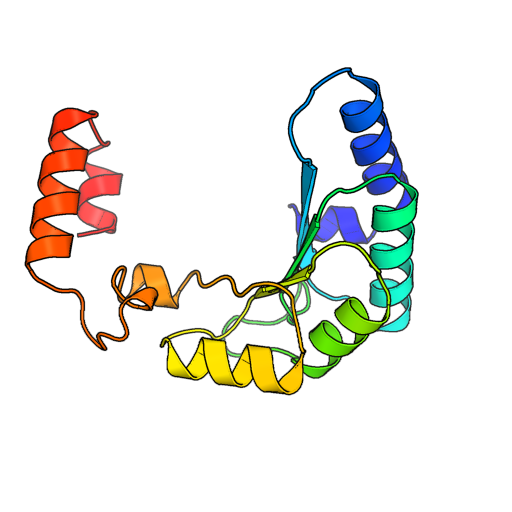1.62 146 GLY A C 1
ATOM 1140 O O . GLY A 1 146 ? -1.892 9.248 -25.318 1.00 91.62 146 GLY A O 1
ATOM 1141 N N . THR A 1 147 ? -0.058 7.991 -25.546 1.00 92.31 147 THR A N 1
ATOM 1142 C CA . THR A 1 147 ? 0.616 8.565 -24.370 1.00 92.31 147 THR A CA 1
ATOM 1143 C C . THR A 1 147 ? 1.226 9.924 -24.696 1.00 92.31 147 THR A C 1
ATOM 1145 O O . THR A 1 147 ? 1.847 10.112 -25.741 1.00 92.31 147 THR A O 1
ATOM 1148 N N . ASN A 1 148 ? 1.080 10.883 -23.779 1.00 94.56 148 ASN A N 1
ATOM 1149 C CA . ASN A 1 148 ? 1.721 12.188 -23.897 1.00 94.56 148 ASN A CA 1
ATOM 1150 C C . ASN A 1 148 ? 3.245 12.039 -24.080 1.00 94.56 148 ASN A C 1
ATOM 1152 O O . ASN A 1 148 ? 3.890 11.316 -23.322 1.00 94.56 148 ASN A O 1
ATOM 1156 N N . HIS A 1 149 ? 3.818 12.767 -25.043 1.00 92.62 149 HIS A N 1
ATOM 1157 C CA . HIS A 1 149 ? 5.242 12.700 -25.389 1.00 92.62 149 HIS A CA 1
ATOM 1158 C C . HIS A 1 149 ? 6.173 12.877 -24.175 1.00 92.62 149 HIS A C 1
ATOM 1160 O O . HIS A 1 149 ? 7.102 12.097 -23.992 1.00 92.62 149 HIS A O 1
ATOM 1166 N N . PHE A 1 150 ? 5.897 13.845 -23.297 1.00 94.88 150 PHE A N 1
ATOM 1167 C CA . PHE A 1 150 ? 6.707 14.076 -22.099 1.00 94.88 150 PHE A CA 1
ATOM 1168 C C . PHE A 1 150 ? 6.648 12.890 -21.126 1.00 94.88 150 PHE A C 1
ATOM 1170 O O . PHE A 1 150 ? 7.679 12.457 -20.621 1.00 94.88 150 PHE A O 1
ATOM 1177 N N . ILE A 1 151 ? 5.456 12.332 -20.894 1.00 91.69 151 ILE A N 1
ATOM 1178 C CA . ILE A 1 151 ? 5.271 11.169 -20.010 1.00 91.69 151 ILE A CA 1
ATOM 1179 C C . ILE A 1 151 ? 5.973 9.940 -20.589 1.00 91.69 151 ILE A C 1
ATOM 1181 O O . ILE A 1 151 ? 6.637 9.212 -19.854 1.00 91.69 151 ILE A O 1
ATOM 1185 N N . PHE A 1 152 ? 5.860 9.736 -21.902 1.00 93.75 152 PHE A N 1
ATOM 1186 C CA . PHE A 1 152 ? 6.529 8.645 -22.600 1.00 93.75 152 PHE A CA 1
ATOM 1187 C C . PHE A 1 152 ? 8.046 8.698 -22.390 1.00 93.75 152 PHE A C 1
ATOM 1189 O O . PHE A 1 152 ? 8.629 7.733 -21.906 1.00 93.75 152 PHE A O 1
ATOM 1196 N N . HIS A 1 153 ? 8.671 9.845 -22.675 1.00 92.19 153 HIS A N 1
ATOM 1197 C CA . HIS A 1 153 ? 10.117 10.014 -22.522 1.00 92.19 153 HIS A CA 1
ATOM 1198 C C . HIS A 1 153 ? 10.589 10.029 -21.067 1.00 92.19 153 HIS A C 1
ATOM 1200 O O . HIS A 1 153 ? 11.734 9.686 -20.807 1.00 92.19 153 HIS A O 1
ATOM 1206 N N . HIS A 1 154 ? 9.741 10.421 -20.115 1.00 92.00 154 HIS A N 1
ATOM 1207 C CA . HIS A 1 154 ? 10.098 10.387 -1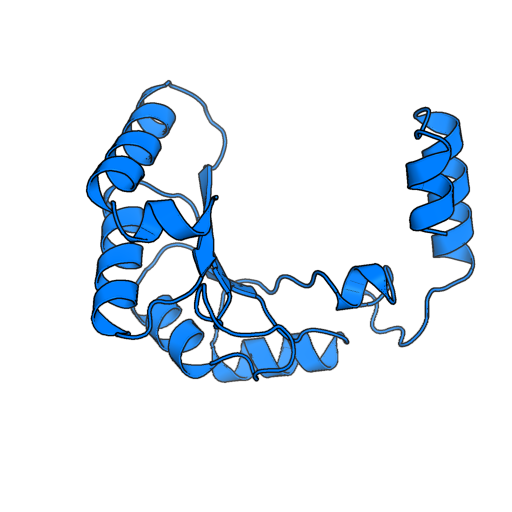8.697 1.00 92.00 154 HIS A CA 1
ATOM 1208 C C . HIS A 1 154 ? 10.182 8.960 -18.131 1.00 92.00 154 HIS A C 1
ATOM 1210 O O . HIS A 1 154 ? 10.883 8.735 -17.146 1.00 92.00 154 HIS A O 1
ATOM 1216 N N . HIS A 1 155 ? 9.437 8.016 -18.714 1.00 89.94 155 HIS A N 1
ATOM 1217 C CA . HIS A 1 155 ? 9.347 6.635 -18.236 1.00 89.94 155 HIS A CA 1
ATOM 1218 C C . HIS A 1 155 ? 10.124 5.614 -19.078 1.00 89.94 155 HIS A C 1
ATOM 1220 O O . HIS A 1 155 ? 10.238 4.468 -18.637 1.00 89.94 155 HIS A O 1
ATOM 1226 N N . LEU A 1 156 ? 10.628 6.008 -20.252 1.00 85.69 156 LEU A N 1
ATOM 1227 C CA . LEU A 1 156 ? 11.566 5.219 -21.055 1.00 85.69 156 LEU A CA 1
ATOM 1228 C C . LEU A 1 156 ? 12.988 5.327 -20.489 1.00 85.69 156 LEU A C 1
ATOM 1230 O O . LEU A 1 156 ? 13.648 4.269 -20.398 1.00 85.69 156 LEU A O 1
#

Organism: NCBI:txid1348616

Secondary structure (DSSP, 8-state):
-GGGGGG-HHHHHHHHHHHHTTT--S--EEEEEE-SSHHHHHHHHHHHHHTT-SEEEEEEEETT--TTSPP-HHHHHHHHHH-SS-EEEESS--SHHHHHHHHHHH--SEEE-SHHHHH-TTGGGT-SS--HHHHHHHHHHHHHHT--HHHHHHH-

Sequence (156 aa):
IGAHLMEEPEIVRDMIRTIKGSGLNIPISIKIRIHNDLKKTHEFVKRAEVAGLDFITVHGRTRRAKSSSPVNVMAIKLCKESINIPLIANGDVFSLKDADKLYEVTKCDGVMSARGLLKNPTLFTGLEYTSWNCIEKFVKLSIAYGTNHFIFHHHL

Foldseek 3Di:
DQQVCLVVLVVVLVVLLVVVVPPDPDAAE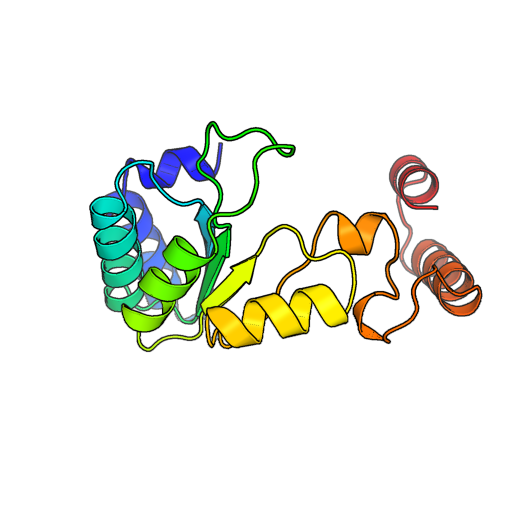EEYEAAPDLVSVLVSLLSSVVSPHQEYEYFQHHPPDDLPDARPLVSLLSSLVSDDHAYEYEHDQQACVSQVVSCVSRVGPHYDYDVNCLQEVCRNVRDNHHDPVNVVVLVVVCVVVPPDPVVSVSSD

pLDDT: mean 95.75, std 4.26, range [57.53, 98.81]

InterPro domains:
  IPR013785 Aldolase-type TIM barrel [G3DSA:3.20.20.70] (1-134)
  IPR035587 DUS-like, FMN-binding domain [PF01207] (1-141)
  IPR035587 DUS-like, FMN-binding domain [cd02801] (2-132)